Protein AF-A0AAJ5C407-F1 (afdb_monomer)

Radius of gyration: 19.78 Å; Cα contacts (8 Å, |Δi|>4): 40; chains: 1; bounding box: 41×40×56 Å

Nearest PDB structures (foldseek):
  3qbu-assembly1_B  TM=8.836E-01  e=2.940E-04  Helicobacter pylori G27

Mean predicted aligned error: 11.21 Å

Sequence (102 aa):
MGTRDMGHEHGYARMFTEKAGKSYGRVNPRGIEEMWEDMFRWLYENEQDFAFPITGCLNVSGRPQVLATHERFIDWINTHQGVTMDEMNKDFRGGNKSPAQA

Structure (mmCIF, N/CA/C/O backbone):
data_AF-A0AAJ5C407-F1
#
_entry.id   AF-A0AAJ5C407-F1
#
loop_
_atom_site.group_PDB
_atom_site.id
_atom_site.type_symbol
_atom_site.label_atom_id
_atom_site.label_alt_id
_atom_site.label_comp_id
_atom_site.label_asym_id
_atom_site.label_entity_id
_atom_site.label_seq_id
_atom_site.pdbx_PDB_ins_code
_atom_site.Cartn_x
_atom_site.Cartn_y
_atom_site.Cartn_z
_atom_site.occupancy
_atom_site.B_iso_or_equiv
_atom_site.auth_seq_id
_atom_site.auth_comp_id
_atom_site.auth_asym_id
_atom_site.auth_atom_id
_atom_site.pdbx_PDB_model_num
ATOM 1 N N . MET A 1 1 ? -20.908 30.860 -39.712 1.00 40.69 1 MET A N 1
ATOM 2 C CA . MET A 1 1 ? -20.257 29.665 -40.286 1.00 40.69 1 MET A CA 1
ATOM 3 C C . MET A 1 1 ? -18.759 29.874 -40.145 1.00 40.69 1 MET A C 1
ATOM 5 O O . MET A 1 1 ? -18.254 30.841 -40.692 1.00 40.69 1 MET A O 1
ATOM 9 N N . GLY A 1 2 ? -18.099 29.094 -39.291 1.00 36.59 2 GLY A N 1
ATOM 10 C CA . GLY A 1 2 ? -16.699 29.298 -38.904 1.00 36.59 2 GLY A CA 1
ATOM 11 C C . GLY A 1 2 ? -16.440 28.581 -37.585 1.00 36.59 2 GLY A C 1
ATOM 12 O O . GLY A 1 2 ? -16.805 29.073 -36.523 1.00 36.59 2 GLY A O 1
ATOM 13 N N . THR A 1 3 ? -15.954 27.354 -37.699 1.00 40.25 3 THR A N 1
ATOM 14 C CA . THR A 1 3 ? -15.815 26.320 -36.671 1.00 40.25 3 THR A CA 1
ATOM 15 C C . THR A 1 3 ? -14.913 26.755 -35.516 1.00 40.25 3 THR A C 1
ATOM 17 O O . THR A 1 3 ? -13.738 27.047 -35.721 1.00 40.25 3 THR A O 1
ATOM 20 N N . ARG A 1 4 ? -15.448 26.747 -34.286 1.00 39.94 4 ARG A N 1
ATOM 21 C CA . ARG A 1 4 ? -14.628 26.666 -33.070 1.00 39.94 4 ARG A CA 1
ATOM 22 C C . ARG A 1 4 ? -14.034 25.264 -33.021 1.00 39.94 4 ARG A C 1
ATOM 24 O O . ARG A 1 4 ? -14.739 24.312 -32.700 1.00 39.94 4 ARG A O 1
ATOM 31 N N . ASP A 1 5 ? -12.762 25.164 -33.369 1.00 42.44 5 ASP A N 1
ATOM 32 C CA . ASP A 1 5 ? -11.956 23.972 -33.151 1.00 42.44 5 ASP A CA 1
ATOM 33 C C . ASP A 1 5 ? -11.652 23.872 -31.648 1.00 42.44 5 ASP A C 1
ATOM 35 O O . ASP A 1 5 ? -10.681 24.424 -31.132 1.00 42.44 5 ASP A O 1
ATOM 39 N N . MET A 1 6 ? -12.583 23.271 -30.904 1.00 40.16 6 MET A N 1
ATOM 40 C CA . MET A 1 6 ? -12.361 22.862 -29.521 1.00 40.16 6 MET A CA 1
ATOM 41 C C . MET A 1 6 ? -11.637 21.521 -29.563 1.00 40.16 6 MET A C 1
ATOM 43 O O . MET A 1 6 ? -12.250 20.466 -29.405 1.00 40.16 6 MET A O 1
ATOM 47 N N . GLY A 1 7 ? -10.326 21.588 -29.809 1.00 35.44 7 GLY A N 1
ATOM 48 C CA . GLY A 1 7 ? -9.401 20.478 -29.631 1.00 35.44 7 GLY A CA 1
ATOM 49 C C . GLY A 1 7 ? -9.461 20.005 -28.185 1.00 35.44 7 GLY A C 1
ATOM 50 O O . GLY A 1 7 ? -8.799 20.542 -27.300 1.00 35.44 7 GLY A O 1
ATOM 51 N N . HIS A 1 8 ? -10.321 19.024 -27.946 1.00 38.91 8 HIS A N 1
ATOM 52 C CA . HIS A 1 8 ? -10.478 18.333 -26.682 1.00 38.91 8 HIS A CA 1
ATOM 53 C C . HIS A 1 8 ? -9.240 17.444 -26.493 1.00 38.91 8 HIS A C 1
ATOM 55 O O . HIS A 1 8 ? -9.257 16.246 -26.777 1.00 38.91 8 HIS A O 1
ATOM 61 N N . GLU A 1 9 ? -8.122 18.034 -26.063 1.00 40.38 9 GLU A N 1
ATOM 62 C CA . GLU A 1 9 ? -6.996 17.254 -25.562 1.00 40.38 9 GLU A CA 1
ATOM 63 C C . GLU A 1 9 ? -7.431 16.616 -24.243 1.00 40.38 9 GLU A C 1
ATOM 65 O O . GLU A 1 9 ? -7.295 17.184 -23.160 1.00 40.38 9 GLU A O 1
ATOM 70 N N . HIS A 1 10 ? -7.987 15.409 -24.337 1.00 45.88 10 HIS A N 1
ATOM 71 C CA . HIS A 1 10 ? -8.077 14.499 -23.209 1.00 45.88 10 HIS A CA 1
ATOM 72 C C . HIS A 1 10 ? -6.650 14.201 -22.743 1.00 45.88 10 HIS A C 1
ATOM 74 O O . HIS A 1 10 ? -5.975 13.294 -23.232 1.00 45.88 10 HIS A O 1
ATOM 80 N N . GLY A 1 11 ? -6.161 15.028 -21.822 1.00 45.59 11 GLY A N 1
ATOM 81 C CA . GLY A 1 11 ? -4.896 14.850 -21.135 1.00 45.59 11 GLY A CA 1
ATOM 82 C C . GLY A 1 11 ? -4.969 13.621 -20.241 1.00 45.59 11 GLY A C 1
ATOM 83 O O . GLY A 1 11 ? -5.172 13.734 -19.038 1.00 45.59 11 GLY A O 1
ATOM 84 N N . TYR A 1 12 ? -4.813 12.435 -20.826 1.00 53.81 12 TYR A N 1
ATOM 85 C CA . TYR A 1 12 ? -4.575 11.217 -20.065 1.00 53.81 12 TYR A CA 1
ATOM 86 C C . TYR A 1 12 ? -3.316 11.421 -19.215 1.00 53.81 12 TYR A C 1
ATOM 88 O O . TYR A 1 12 ? -2.272 11.831 -19.738 1.00 53.81 12 TYR A O 1
ATOM 96 N N . ALA A 1 13 ? -3.411 11.150 -17.911 1.00 51.28 13 ALA A N 1
ATOM 97 C CA . ALA A 1 13 ? -2.278 11.211 -16.999 1.00 51.28 13 ALA A CA 1
ATOM 98 C C . ALA A 1 13 ? -1.173 10.266 -17.503 1.00 51.28 13 ALA A C 1
ATOM 100 O O . ALA A 1 13 ? -1.314 9.043 -17.525 1.00 51.28 13 ALA A O 1
ATOM 101 N N . ARG A 1 14 ? -0.078 10.856 -17.984 1.00 54.78 14 ARG A N 1
ATOM 102 C CA . ARG A 1 14 ? 1.074 10.163 -18.563 1.00 54.78 14 ARG A CA 1
ATOM 103 C C . ARG A 1 14 ? 2.259 10.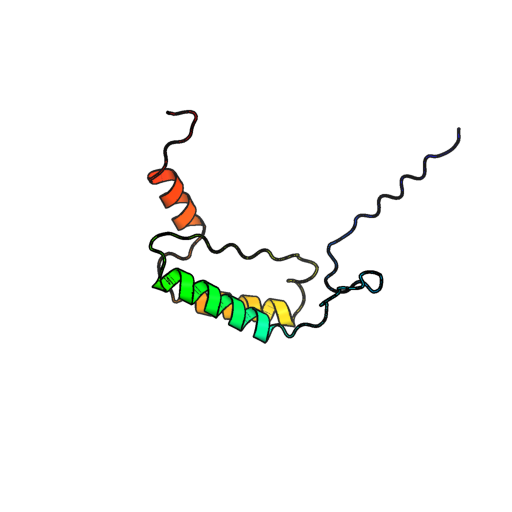318 -17.619 1.00 54.78 14 ARG A C 1
ATOM 105 O O . ARG A 1 14 ? 2.744 11.428 -17.423 1.00 54.78 14 ARG A O 1
ATOM 112 N N . MET A 1 15 ? 2.749 9.201 -17.075 1.00 60.38 15 MET A N 1
ATOM 113 C CA . MET A 1 15 ? 3.893 9.179 -16.145 1.00 60.38 15 MET A CA 1
ATOM 114 C C . MET A 1 15 ? 5.188 9.714 -16.778 1.00 60.38 15 MET A C 1
ATOM 116 O O . MET A 1 15 ? 6.029 10.281 -16.090 1.00 60.38 15 MET A O 1
ATOM 120 N N . PHE A 1 16 ? 5.340 9.576 -18.099 1.00 56.06 16 PHE A N 1
ATOM 121 C CA . PHE A 1 16 ? 6.411 10.208 -18.865 1.00 56.06 16 PHE A CA 1
ATOM 122 C C . PHE A 1 16 ? 5.807 11.093 -19.954 1.00 56.06 16 PHE A C 1
ATOM 124 O O . PHE A 1 16 ? 5.068 10.608 -20.810 1.00 56.06 16 PHE A O 1
ATOM 131 N N . THR A 1 17 ? 6.128 12.383 -19.909 1.00 56.69 17 THR A N 1
ATOM 132 C CA . THR A 1 17 ? 5.749 13.363 -20.929 1.00 56.69 17 THR A CA 1
ATOM 133 C C . THR A 1 17 ? 6.949 14.271 -21.161 1.00 56.69 17 THR A C 1
ATOM 135 O O . THR A 1 17 ? 7.378 14.951 -20.235 1.00 56.69 17 THR A O 1
ATOM 138 N N . GLU A 1 18 ? 7.478 14.306 -22.385 1.00 59.53 18 GLU A N 1
ATOM 139 C CA . GLU A 1 18 ? 8.686 15.079 -22.729 1.00 59.53 18 GLU A CA 1
ATOM 140 C C . GLU A 1 18 ? 8.532 16.586 -22.469 1.00 59.53 18 GLU A C 1
ATOM 142 O O . GLU A 1 18 ? 9.486 17.254 -22.088 1.00 59.53 18 GLU A O 1
ATOM 147 N N . LYS A 1 19 ? 7.308 17.117 -22.592 1.00 59.06 19 LYS A N 1
ATOM 148 C CA . LYS A 1 19 ? 6.989 18.525 -22.296 1.00 59.06 19 LYS A CA 1
ATOM 149 C C . LYS A 1 19 ? 6.960 18.862 -20.798 1.00 59.06 19 LYS A C 1
ATOM 151 O O . LYS A 1 19 ? 6.907 20.037 -20.447 1.00 59.06 19 LYS A O 1
ATOM 156 N N . ALA A 1 20 ? 6.964 17.870 -19.908 1.00 63.03 20 ALA A N 1
ATOM 157 C CA . ALA A 1 20 ? 6.930 18.096 -18.468 1.00 63.03 20 ALA A CA 1
ATOM 158 C C . ALA A 1 20 ? 8.357 18.066 -17.901 1.00 63.03 20 ALA A C 1
ATOM 160 O O . ALA A 1 20 ? 8.924 16.998 -17.670 1.00 63.03 20 ALA A O 1
ATOM 161 N N . GLY A 1 21 ? 8.922 19.245 -17.614 1.00 55.47 21 GLY A N 1
ATOM 162 C CA . GLY A 1 21 ? 10.278 19.407 -17.061 1.00 55.47 21 GLY A CA 1
ATOM 163 C C . GLY A 1 21 ? 10.529 18.757 -15.687 1.00 55.47 21 GLY A C 1
ATOM 164 O O . GLY A 1 21 ? 11.654 18.781 -15.206 1.00 55.47 21 GLY A O 1
ATOM 165 N N . LYS A 1 22 ? 9.504 18.160 -15.059 1.00 62.66 22 LYS A N 1
ATOM 166 C CA . LYS A 1 22 ? 9.578 17.391 -13.800 1.00 62.66 22 LYS A CA 1
ATOM 167 C C . LYS A 1 22 ? 9.074 15.947 -13.964 1.00 62.66 22 LYS A C 1
ATOM 169 O O . LYS A 1 22 ? 8.463 15.395 -13.053 1.00 62.66 22 LYS A O 1
ATOM 174 N N . SER A 1 23 ? 9.228 15.346 -15.146 1.00 60.00 23 SER A N 1
ATOM 175 C CA . SER A 1 23 ? 8.756 13.975 -15.367 1.00 60.00 23 SER A CA 1
ATOM 176 C C . SER A 1 23 ? 9.676 12.944 -14.695 1.00 60.00 23 SER A C 1
ATOM 178 O O . SER A 1 23 ? 10.821 12.746 -15.088 1.00 60.00 23 SER A O 1
ATOM 180 N N . TYR A 1 24 ? 9.149 12.235 -13.693 1.00 65.38 24 TYR A N 1
ATOM 181 C CA . TYR A 1 24 ? 9.812 11.103 -13.028 1.00 65.38 24 TYR A CA 1
ATOM 182 C C . TYR A 1 24 ? 9.419 9.760 -13.672 1.00 65.38 24 TYR A C 1
ATOM 184 O O . TYR A 1 24 ? 9.318 8.731 -13.017 1.00 65.38 24 TYR A O 1
ATOM 192 N N . GLY A 1 25 ? 9.169 9.730 -14.983 1.00 63.41 25 GLY A N 1
ATOM 193 C CA . GLY A 1 25 ? 8.528 8.597 -15.670 1.00 63.41 25 GLY A CA 1
ATOM 194 C C . GLY A 1 25 ? 9.306 7.278 -15.745 1.00 63.41 25 GLY A C 1
ATOM 195 O O . GLY A 1 25 ? 8.891 6.377 -16.473 1.00 63.41 25 GLY A O 1
ATOM 196 N N . ARG A 1 26 ? 10.441 7.178 -15.046 1.00 66.50 26 ARG A N 1
ATOM 197 C CA . ARG A 1 26 ? 11.358 6.031 -15.039 1.00 66.50 26 ARG A CA 1
ATOM 198 C C . ARG A 1 26 ? 11.813 5.630 -13.624 1.00 66.50 26 ARG A C 1
ATOM 200 O O . ARG A 1 26 ? 12.887 5.056 -13.485 1.00 66.50 26 ARG A O 1
ATOM 207 N N . VAL A 1 27 ? 11.037 5.933 -12.575 1.00 80.25 27 VAL A N 1
ATOM 208 C CA . VAL A 1 27 ? 11.343 5.424 -11.221 1.00 80.25 27 VAL A CA 1
ATOM 209 C C . VAL A 1 27 ? 11.215 3.898 -11.186 1.00 80.25 27 VAL A C 1
ATOM 211 O O . VAL A 1 27 ? 10.318 3.328 -11.809 1.00 80.25 27 VAL A O 1
ATOM 214 N N . ASN A 1 28 ? 12.125 3.244 -10.460 1.00 85.75 28 ASN A N 1
ATOM 215 C CA . ASN A 1 28 ? 12.088 1.807 -10.207 1.00 85.75 28 ASN A CA 1
ATOM 216 C C . ASN A 1 28 ? 10.831 1.438 -9.387 1.00 85.75 28 ASN A C 1
ATOM 218 O O . ASN A 1 28 ? 10.704 1.925 -8.262 1.00 85.75 28 ASN A O 1
ATOM 222 N N . PRO A 1 29 ? 9.941 0.557 -9.885 1.00 87.50 29 PRO A N 1
ATOM 223 C CA . PRO A 1 29 ? 8.748 0.134 -9.151 1.00 87.50 29 PRO A CA 1
ATOM 224 C C . PRO A 1 29 ? 9.033 -0.492 -7.781 1.00 87.50 29 PRO A C 1
ATOM 226 O O . PRO A 1 29 ? 8.229 -0.313 -6.875 1.00 87.50 29 PRO A O 1
ATOM 229 N N . ARG A 1 30 ? 10.180 -1.167 -7.595 1.00 89.50 30 ARG A N 1
ATOM 230 C CA . ARG A 1 30 ? 10.543 -1.746 -6.287 1.00 89.50 30 ARG A CA 1
ATOM 231 C C . ARG A 1 30 ? 10.745 -0.690 -5.201 1.00 89.50 30 ARG A C 1
ATOM 233 O O . ARG A 1 30 ? 10.314 -0.896 -4.082 1.00 89.50 30 ARG A O 1
ATOM 240 N N . GLY A 1 31 ? 11.318 0.463 -5.545 1.00 90.25 31 GLY A N 1
ATOM 241 C CA . GLY A 1 31 ? 11.474 1.546 -4.569 1.00 90.25 31 GLY A CA 1
ATOM 242 C C . GLY A 1 31 ? 10.138 2.183 -4.175 1.00 90.25 31 GLY A C 1
ATOM 243 O O . GLY A 1 31 ? 10.001 2.706 -3.077 1.00 90.25 31 GLY A O 1
ATOM 244 N N . ILE A 1 32 ? 9.138 2.135 -5.062 1.00 90.31 32 ILE A N 1
ATOM 245 C CA . ILE A 1 32 ? 7.778 2.594 -4.746 1.00 90.31 32 ILE A CA 1
ATOM 246 C C . ILE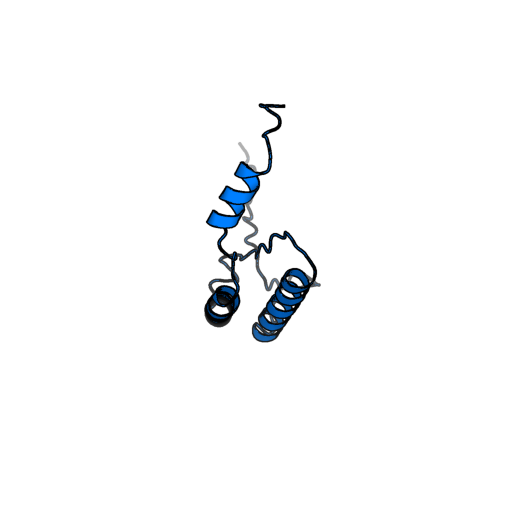 A 1 32 ? 7.081 1.607 -3.806 1.00 90.31 32 ILE A C 1
ATOM 248 O O . ILE A 1 32 ? 6.417 2.035 -2.871 1.00 90.31 32 ILE A O 1
ATOM 252 N N . GLU A 1 33 ? 7.252 0.309 -4.048 1.00 92.94 33 GLU A N 1
ATOM 253 C CA . GLU A 1 33 ? 6.747 -0.766 -3.188 1.00 92.94 33 GLU A CA 1
ATOM 254 C C . GLU A 1 33 ? 7.311 -0.666 -1.771 1.00 92.94 33 GLU A C 1
ATOM 256 O O . GLU A 1 33 ? 6.537 -0.561 -0.828 1.00 92.94 33 GLU A O 1
ATOM 261 N N . GLU A 1 34 ? 8.637 -0.579 -1.635 1.00 94.50 34 GLU A N 1
ATOM 262 C CA . GLU A 1 34 ? 9.319 -0.412 -0.343 1.00 94.50 34 GLU A CA 1
ATOM 263 C C . GLU A 1 34 ? 8.799 0.826 0.407 1.00 94.50 34 GLU A C 1
ATOM 265 O O . GLU A 1 34 ? 8.449 0.752 1.581 1.00 94.50 34 GLU A O 1
ATOM 270 N N . MET A 1 35 ? 8.641 1.954 -0.293 1.00 94.88 35 MET A N 1
ATOM 271 C CA . MET A 1 35 ? 8.076 3.174 0.289 1.00 94.88 35 MET A CA 1
ATOM 272 C C . MET A 1 35 ? 6.628 2.985 0.773 1.00 94.88 35 MET A C 1
ATOM 274 O O . MET A 1 35 ? 6.243 3.551 1.797 1.00 94.88 35 MET A O 1
ATOM 278 N N . TRP A 1 36 ? 5.800 2.236 0.039 1.00 95.06 36 TRP A N 1
ATOM 279 C CA . TRP A 1 36 ? 4.427 1.946 0.455 1.00 95.06 36 TRP A CA 1
ATOM 280 C C . TRP A 1 36 ? 4.380 1.022 1.668 1.00 95.06 36 TRP A C 1
ATOM 282 O O . TRP A 1 36 ? 3.592 1.283 2.575 1.00 95.06 36 TRP A O 1
ATOM 292 N N . GLU A 1 37 ? 5.224 -0.009 1.711 1.00 94.81 37 GLU A N 1
ATOM 293 C CA . GLU A 1 37 ? 5.341 -0.902 2.868 1.00 94.81 37 GLU A CA 1
ATOM 294 C C . GLU A 1 37 ? 5.780 -0.143 4.122 1.00 94.81 37 GLU A C 1
ATOM 296 O O . GLU A 1 37 ? 5.170 -0.313 5.176 1.00 94.81 37 GLU A O 1
ATOM 301 N N . ASP A 1 38 ? 6.779 0.735 4.009 1.00 97.00 38 ASP A N 1
ATOM 302 C CA . ASP A 1 38 ? 7.267 1.541 5.131 1.00 97.00 38 ASP A CA 1
ATOM 303 C C . ASP A 1 38 ? 6.190 2.505 5.648 1.00 97.00 38 ASP A C 1
ATOM 305 O O . ASP A 1 38 ? 5.969 2.610 6.856 1.00 97.00 38 ASP A O 1
ATOM 309 N N . MET A 1 39 ? 5.476 3.181 4.740 1.00 95.19 39 MET A N 1
ATOM 310 C CA . MET A 1 39 ? 4.386 4.087 5.111 1.00 95.19 39 MET A CA 1
ATOM 311 C C . MET A 1 39 ? 3.238 3.331 5.788 1.00 95.19 39 MET A C 1
ATOM 313 O O . MET A 1 39 ? 2.732 3.785 6.814 1.00 95.19 39 MET A O 1
ATOM 317 N N . PHE A 1 40 ? 2.845 2.175 5.243 1.0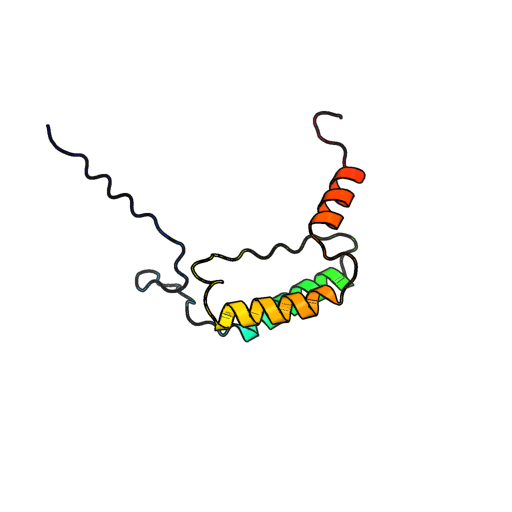0 94.00 40 PHE A N 1
ATOM 318 C CA . PHE A 1 40 ? 1.814 1.334 5.845 1.00 94.00 40 PHE A CA 1
ATOM 319 C C . PHE A 1 40 ? 2.249 0.824 7.216 1.00 94.00 40 PHE A C 1
ATOM 321 O O . PHE A 1 40 ? 1.481 0.929 8.163 1.00 94.00 40 PHE A O 1
ATOM 328 N N . ARG A 1 41 ? 3.478 0.313 7.348 1.00 94.12 41 ARG A N 1
ATOM 329 C CA . ARG A 1 41 ? 3.994 -0.227 8.611 1.00 94.12 41 ARG A CA 1
ATOM 330 C C . ARG A 1 41 ? 4.019 0.832 9.701 1.00 94.12 41 ARG A C 1
ATOM 332 O O . ARG A 1 41 ? 3.575 0.566 10.811 1.00 94.12 41 ARG A O 1
ATOM 339 N N . TRP A 1 42 ? 4.482 2.038 9.374 1.00 95.81 42 TRP A N 1
ATOM 340 C CA . TRP A 1 42 ? 4.487 3.137 10.332 1.00 95.81 42 TRP A CA 1
ATOM 341 C C . TRP A 1 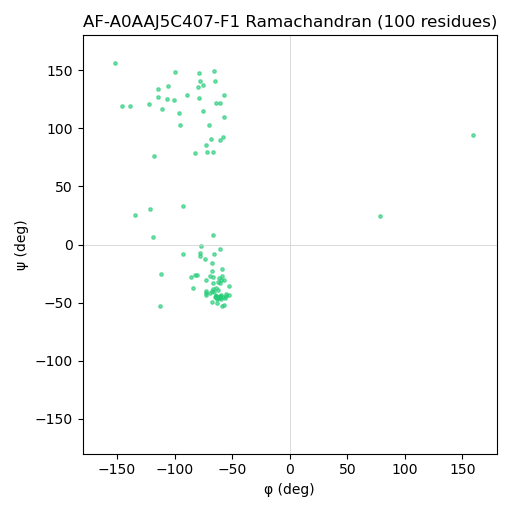42 ? 3.071 3.450 10.823 1.00 95.81 42 TRP A C 1
ATOM 343 O O . TRP A 1 42 ? 2.856 3.535 12.028 1.00 95.81 42 TRP A O 1
ATOM 353 N N . LEU A 1 43 ? 2.094 3.553 9.916 1.00 93.50 43 LEU A N 1
ATOM 354 C CA . LEU A 1 43 ? 0.698 3.782 10.296 1.00 93.50 43 LEU A CA 1
ATOM 355 C C . LEU A 1 43 ? 0.133 2.613 11.113 1.00 93.50 43 LEU A C 1
ATOM 357 O O . LEU A 1 43 ? -0.458 2.839 12.159 1.00 93.50 43 LEU A O 1
ATOM 361 N N . TYR A 1 44 ? 0.385 1.376 10.689 1.00 91.50 44 TYR A N 1
ATOM 362 C CA . TYR A 1 44 ? -0.102 0.167 11.352 1.00 91.50 44 TYR A CA 1
ATOM 363 C C . TYR A 1 44 ? 0.437 0.000 12.780 1.00 91.50 44 TYR A C 1
ATOM 365 O O . TYR A 1 44 ? -0.253 -0.532 13.644 1.00 91.50 44 TYR A O 1
ATOM 373 N N . GLU A 1 45 ? 1.662 0.454 13.048 1.00 93.12 45 GLU A N 1
ATOM 374 C CA . GLU A 1 45 ? 2.278 0.378 14.377 1.00 93.12 45 GLU A CA 1
ATOM 375 C C . GLU A 1 45 ? 1.922 1.563 15.291 1.00 93.12 45 GLU A C 1
ATOM 377 O O . GLU A 1 45 ? 1.944 1.409 16.513 1.00 93.12 45 GLU A O 1
ATOM 382 N N . ASN A 1 46 ? 1.633 2.743 14.729 1.00 95.69 46 ASN A N 1
ATOM 383 C CA . ASN A 1 46 ? 1.529 3.990 15.501 1.00 95.69 46 ASN A CA 1
ATOM 384 C C . ASN A 1 46 ? 0.108 4.566 15.572 1.00 95.69 46 ASN A C 1
ATOM 386 O O . ASN A 1 46 ? -0.200 5.274 16.531 1.00 95.69 46 ASN A O 1
ATOM 390 N N . GLU A 1 47 ? -0.756 4.268 14.603 1.00 91.69 47 GLU A N 1
ATOM 391 C CA . GLU A 1 47 ? -2.129 4.770 14.547 1.00 91.69 47 GLU A CA 1
ATOM 392 C C . GLU A 1 47 ? -3.123 3.662 14.910 1.00 91.69 47 GLU A C 1
ATOM 394 O O . GLU A 1 47 ? -3.013 2.528 14.449 1.00 91.69 47 GLU A O 1
ATOM 399 N N . GLN A 1 48 ?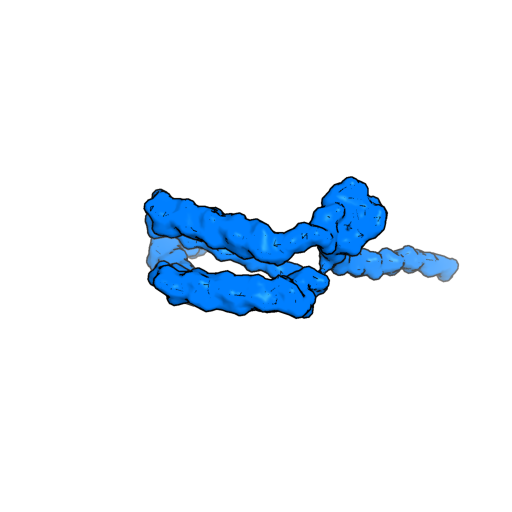 -4.123 3.985 15.737 1.00 81.19 48 GLN A N 1
ATOM 400 C CA . GLN A 1 48 ? -5.159 3.013 16.117 1.00 81.19 48 GLN A CA 1
ATOM 401 C C . GLN A 1 48 ? -6.260 2.854 15.061 1.00 81.19 48 GLN A C 1
ATOM 403 O O . GLN A 1 48 ? -6.893 1.804 15.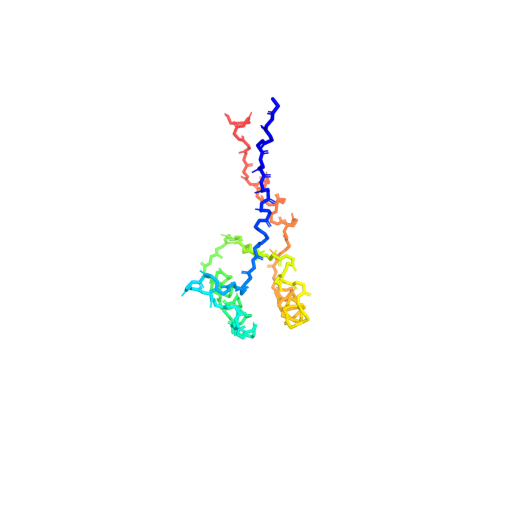002 1.00 81.19 48 GLN A O 1
ATOM 408 N N . ASP A 1 49 ? -6.490 3.889 14.252 1.00 83.19 49 ASP A N 1
ATOM 409 C CA . ASP A 1 49 ? -7.480 3.914 13.174 1.00 83.19 49 ASP A CA 1
ATOM 410 C C . ASP A 1 49 ? -6.929 4.762 12.021 1.00 83.19 49 ASP A C 1
ATOM 412 O O . ASP A 1 49 ? -6.608 5.941 12.200 1.00 83.19 49 ASP A O 1
ATOM 416 N N . PHE A 1 50 ? -6.767 4.158 10.844 1.00 86.50 50 PHE A N 1
ATOM 417 C CA . P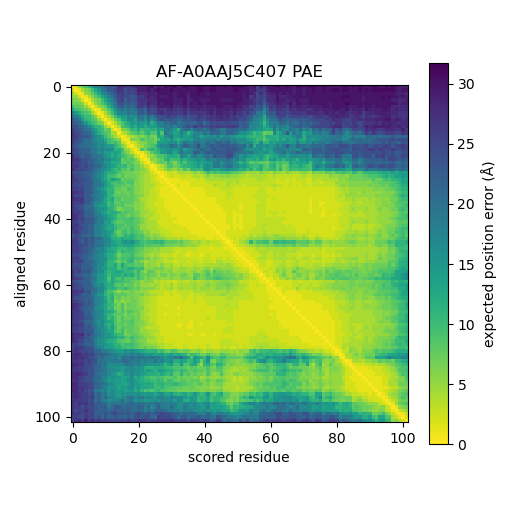HE A 1 50 ? -6.243 4.843 9.669 1.00 86.50 50 PHE A CA 1
ATOM 418 C C . PHE A 1 50 ? -6.772 4.243 8.366 1.00 86.50 50 PHE A C 1
ATOM 420 O O . PHE A 1 50 ? -7.120 3.069 8.266 1.00 86.50 50 PHE A O 1
ATOM 427 N N . ALA A 1 51 ? -6.764 5.069 7.319 1.00 86.31 51 ALA A N 1
ATOM 428 C CA . ALA A 1 51 ? -7.048 4.652 5.956 1.00 86.31 51 ALA A CA 1
ATOM 429 C C . ALA A 1 51 ? -5.802 4.805 5.080 1.00 86.31 51 ALA A C 1
ATOM 431 O O . ALA A 1 51 ? -5.169 5.861 5.077 1.00 86.31 51 ALA A O 1
ATOM 432 N N . PHE A 1 52 ? -5.490 3.779 4.283 1.00 88.88 52 PHE 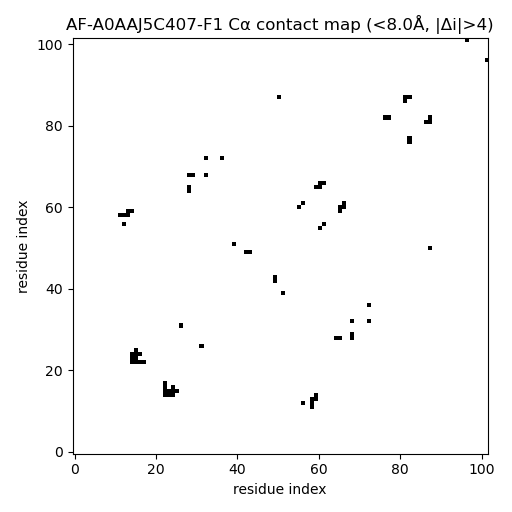A N 1
ATOM 433 C CA . PHE A 1 52 ? -4.326 3.766 3.391 1.00 88.88 52 PHE A CA 1
ATOM 434 C C . PHE A 1 52 ? -4.724 3.653 1.907 1.00 88.88 52 PHE A C 1
ATOM 436 O O . PHE A 1 52 ? -4.627 2.583 1.304 1.00 88.88 52 PHE A O 1
ATOM 443 N N . PRO A 1 53 ? -5.216 4.739 1.283 1.00 85.94 53 PRO A N 1
ATOM 444 C CA . PRO A 1 53 ? -5.630 4.700 -0.113 1.00 85.94 53 PRO A CA 1
ATOM 445 C C . PRO A 1 53 ? -4.429 4.767 -1.069 1.00 85.94 53 PRO A C 1
ATOM 447 O O . PRO A 1 53 ? -3.657 5.726 -1.058 1.00 85.94 53 PRO A O 1
ATOM 450 N N . ILE A 1 54 ? -4.333 3.803 -1.987 1.00 87.69 54 ILE A N 1
ATOM 451 C CA . ILE A 1 54 ? -3.400 3.853 -3.122 1.00 87.69 54 ILE A CA 1
ATOM 452 C C . ILE A 1 54 ? -4.159 4.280 -4.380 1.00 87.69 54 ILE A C 1
ATOM 454 O O . ILE A 1 54 ? -5.131 3.649 -4.789 1.00 87.69 54 ILE A O 1
ATOM 458 N N . THR A 1 55 ? -3.693 5.347 -5.033 1.00 85.56 55 THR A N 1
ATOM 459 C CA . THR A 1 55 ? -4.261 5.812 -6.308 1.00 85.56 55 THR A CA 1
ATOM 460 C C . THR A 1 55 ? -3.459 5.258 -7.485 1.00 85.56 55 THR A C 1
ATOM 462 O O . THR A 1 55 ? -2.315 5.653 -7.705 1.00 85.56 55 THR A O 1
ATOM 465 N N . GLY A 1 56 ? -4.071 4.377 -8.280 1.00 82.56 56 GLY A N 1
ATOM 466 C CA . GLY A 1 56 ? -3.489 3.827 -9.506 1.00 82.56 56 GLY A CA 1
ATOM 467 C C . GLY A 1 56 ? -4.130 4.411 -10.766 1.00 82.56 56 GLY A C 1
ATOM 468 O O . GLY A 1 56 ? -5.341 4.332 -10.955 1.00 82.56 56 GLY A O 1
ATOM 469 N N . CYS A 1 57 ? -3.328 4.975 -11.670 1.00 83.12 57 CYS A N 1
ATOM 470 C CA . CYS A 1 57 ? -3.803 5.359 -13.001 1.00 83.12 57 CYS A CA 1
ATOM 471 C C . CYS A 1 57 ? -3.639 4.175 -13.959 1.00 83.12 57 CYS A C 1
ATOM 473 O O . CYS A 1 57 ? -2.530 3.662 -14.078 1.00 83.12 57 CYS A O 1
ATOM 475 N N . LEU A 1 58 ? -4.685 3.775 -14.695 1.00 81.12 58 LEU A N 1
ATOM 476 C CA . LEU A 1 58 ? -4.640 2.625 -15.620 1.00 81.12 58 LEU A CA 1
ATOM 477 C C . LEU A 1 58 ? -3.477 2.699 -16.626 1.00 81.12 58 LEU A C 1
ATOM 479 O O . LEU A 1 58 ? -2.838 1.693 -16.922 1.00 81.12 58 LEU A O 1
ATOM 483 N N . ASN A 1 59 ? -3.136 3.902 -17.088 1.00 77.31 59 ASN A N 1
ATOM 484 C CA . ASN A 1 59 ? -2.036 4.138 -18.028 1.00 77.31 59 ASN A CA 1
ATOM 485 C C . ASN A 1 59 ? -0.640 3.850 -17.430 1.00 77.31 59 ASN A C 1
ATOM 487 O O . ASN A 1 59 ? 0.347 3.742 -18.167 1.00 77.31 59 ASN A O 1
ATOM 491 N N . VAL A 1 60 ? -0.542 3.758 -16.102 1.00 80.44 60 VAL A N 1
ATOM 492 C CA . VAL A 1 60 ? 0.692 3.536 -15.338 1.00 80.44 60 VAL A CA 1
ATOM 493 C C . VAL A 1 60 ? 0.658 2.172 -14.660 1.00 80.44 60 VAL A C 1
ATOM 495 O O . VAL A 1 60 ? 1.553 1.358 -14.880 1.00 80.44 60 VAL A O 1
ATOM 498 N N . SER A 1 61 ? -0.408 1.904 -13.907 1.00 85.81 61 SER A N 1
ATOM 499 C CA . SER A 1 61 ? -0.630 0.664 -13.167 1.00 85.81 61 SER A CA 1
ATOM 500 C C . SER A 1 61 ? -0.863 -0.546 -14.067 1.00 85.81 61 SER A C 1
ATOM 502 O O . SER A 1 61 ? -0.577 -1.657 -13.648 1.00 85.81 61 SER A O 1
ATOM 504 N N . GLY A 1 62 ? -1.296 -0.353 -15.318 1.00 85.00 62 GLY A N 1
ATOM 505 C CA . GLY A 1 62 ? -1.459 -1.444 -16.285 1.00 85.00 62 GLY A CA 1
ATOM 506 C C . GLY A 1 62 ? -0.155 -1.957 -16.909 1.00 85.00 62 GLY A C 1
ATOM 507 O O . GLY A 1 62 ? -0.191 -2.859 -17.742 1.00 85.00 62 GLY A O 1
ATOM 508 N N . ARG A 1 63 ? 1.007 -1.383 -16.570 1.00 88.44 63 ARG A N 1
ATOM 509 C CA . ARG A 1 63 ? 2.299 -1.835 -17.111 1.00 88.44 63 ARG A CA 1
ATOM 510 C C . ARG A 1 63 ? 2.766 -3.108 -16.390 1.00 88.44 63 ARG A C 1
ATOM 512 O O . ARG A 1 63 ? 2.670 -3.138 -15.166 1.00 88.44 63 ARG A O 1
ATOM 519 N N . PRO A 1 64 ? 3.357 -4.106 -17.080 1.00 91.62 64 PRO A N 1
ATOM 520 C CA . PRO A 1 64 ? 3.694 -5.403 -16.478 1.00 91.62 64 PRO A CA 1
ATOM 521 C C . PRO A 1 64 ? 4.516 -5.323 -15.185 1.00 91.62 64 PRO A C 1
ATOM 523 O O . PRO A 1 64 ? 4.205 -5.981 -14.200 1.00 91.62 64 PRO A O 1
ATOM 526 N N . GLN A 1 65 ? 5.533 -4.461 -15.149 1.00 89.75 65 GLN A N 1
ATOM 527 C CA . GLN A 1 65 ? 6.374 -4.278 -13.966 1.00 89.75 65 GLN A CA 1
ATOM 528 C C . GLN A 1 65 ? 5.624 -3.665 -12.778 1.00 89.75 65 GLN A C 1
ATOM 530 O O . GLN A 1 65 ? 5.987 -3.910 -11.633 1.00 89.75 65 GLN A O 1
ATOM 535 N N . VAL A 1 66 ? 4.590 -2.867 -13.051 1.00 91.06 66 VAL A N 1
ATOM 536 C CA . VAL A 1 66 ? 3.768 -2.235 -12.021 1.00 91.06 66 VAL A CA 1
ATOM 537 C C . VAL A 1 66 ? 2.684 -3.205 -11.555 1.00 91.06 66 VAL A C 1
ATOM 539 O O . VAL A 1 66 ? 2.440 -3.279 -10.357 1.00 91.06 66 VAL A O 1
ATOM 542 N N . LEU A 1 67 ? 2.106 -4.010 -12.451 1.00 92.50 67 LEU A N 1
ATOM 543 C CA . LEU A 1 67 ? 1.204 -5.108 -12.084 1.00 92.50 67 LEU A CA 1
ATOM 544 C C . LEU A 1 67 ? 1.877 -6.083 -11.113 1.00 92.50 67 LEU A C 1
ATOM 546 O O . LEU A 1 67 ? 1.323 -6.361 -10.058 1.00 92.50 67 LEU A O 1
ATOM 550 N N . ALA A 1 68 ? 3.118 -6.488 -11.394 1.00 93.19 68 ALA A N 1
ATOM 551 C CA . ALA A 1 68 ? 3.873 -7.351 -10.488 1.00 93.19 68 ALA A CA 1
ATOM 552 C C . ALA A 1 68 ? 4.104 -6.705 -9.105 1.00 93.19 68 ALA A C 1
ATOM 554 O O . ALA A 1 68 ? 4.166 -7.405 -8.100 1.00 93.19 68 ALA A O 1
ATOM 555 N N . THR A 1 69 ? 4.256 -5.376 -9.037 1.00 93.94 69 THR A N 1
ATOM 556 C CA . THR A 1 69 ? 4.310 -4.642 -7.758 1.00 93.94 69 THR A CA 1
ATOM 557 C C . THR A 1 69 ? 2.969 -4.678 -7.028 1.00 93.94 69 THR A C 1
ATOM 559 O O . THR A 1 69 ? 2.963 -4.866 -5.819 1.00 93.94 69 THR A O 1
ATOM 562 N N . HIS A 1 70 ? 1.841 -4.553 -7.736 1.00 93.69 70 HIS A N 1
ATOM 563 C CA . HIS A 1 70 ? 0.521 -4.665 -7.106 1.00 93.69 70 HIS A CA 1
ATOM 564 C C . HIS A 1 70 ? 0.298 -6.068 -6.537 1.00 93.69 70 HIS A C 1
ATOM 566 O O . HIS A 1 70 ? -0.151 -6.175 -5.406 1.00 93.69 70 HIS A O 1
ATOM 572 N N . GLU A 1 71 ? 0.647 -7.125 -7.276 1.00 94.50 71 GLU A N 1
ATOM 573 C CA . GLU A 1 71 ? 0.520 -8.511 -6.800 1.00 94.50 71 GLU A CA 1
ATOM 574 C C . GLU A 1 71 ? 1.304 -8.734 -5.500 1.00 94.50 71 GLU A C 1
ATOM 576 O O . GLU A 1 71 ? 0.721 -9.137 -4.498 1.00 94.50 71 GLU A O 1
ATOM 581 N N . ARG A 1 72 ? 2.594 -8.367 -5.473 1.00 95.50 72 ARG A N 1
ATOM 582 C CA . ARG A 1 72 ? 3.429 -8.502 -4.266 1.00 95.50 72 ARG A CA 1
ATOM 583 C C . ARG A 1 72 ? 2.901 -7.694 -3.088 1.00 95.50 72 ARG A C 1
ATOM 585 O O . ARG A 1 72 ? 2.833 -8.206 -1.976 1.00 95.50 72 ARG A O 1
ATOM 592 N N . PHE A 1 73 ? 2.523 -6.443 -3.337 1.00 94.31 73 PHE A N 1
ATOM 593 C CA . PHE A 1 73 ? 2.038 -5.564 -2.283 1.00 94.31 73 PHE A CA 1
ATOM 594 C C . PHE A 1 73 ? 0.695 -6.044 -1.718 1.00 94.31 73 PHE A C 1
ATOM 596 O O . PHE A 1 73 ? 0.495 -5.997 -0.510 1.00 94.31 73 PHE A O 1
ATOM 603 N N . ILE A 1 74 ? -0.209 -6.550 -2.566 1.00 92.88 74 ILE A N 1
ATOM 604 C CA . ILE A 1 74 ? -1.484 -7.137 -2.130 1.00 92.88 74 ILE A CA 1
ATOM 605 C C . ILE A 1 74 ? -1.235 -8.401 -1.298 1.00 92.88 74 ILE A C 1
ATOM 607 O O . ILE A 1 74 ? -1.836 -8.555 -0.236 1.00 92.88 74 ILE A O 1
ATOM 611 N N . ASP A 1 75 ? -0.338 -9.282 -1.740 1.00 93.88 75 ASP A N 1
ATOM 612 C CA . ASP A 1 75 ? 0.019 -10.485 -0.981 1.00 93.88 75 ASP A CA 1
ATOM 613 C C . ASP A 1 75 ? 0.598 -10.124 0.394 1.00 93.88 75 ASP A C 1
ATOM 615 O O . ASP A 1 75 ? 0.216 -10.715 1.403 1.00 93.88 75 ASP A O 1
ATOM 619 N N . TRP A 1 76 ? 1.476 -9.119 0.450 1.00 94.81 76 TRP A N 1
ATOM 620 C CA . TRP A 1 76 ? 2.072 -8.635 1.693 1.00 94.81 76 TRP A CA 1
ATOM 621 C C . TRP A 1 76 ? 1.052 -7.958 2.618 1.00 94.81 76 TRP A C 1
ATOM 623 O O . TRP A 1 76 ? 0.972 -8.297 3.801 1.00 94.81 76 TRP A O 1
ATOM 633 N N . ILE A 1 77 ? 0.239 -7.027 2.109 1.00 92.06 77 ILE A N 1
ATOM 634 C CA . ILE A 1 77 ? -0.685 -6.243 2.942 1.00 92.06 77 ILE A CA 1
ATOM 635 C C . ILE A 1 77 ? -1.781 -7.131 3.543 1.00 92.06 77 ILE A C 1
ATOM 637 O O . ILE A 1 77 ? -2.141 -6.951 4.702 1.00 92.06 77 ILE A O 1
ATOM 641 N N . ASN A 1 78 ? -2.215 -8.172 2.821 1.00 89.94 78 ASN A N 1
ATOM 642 C CA . ASN A 1 78 ? -3.185 -9.159 3.302 1.00 89.94 78 ASN A CA 1
ATOM 643 C C . ASN A 1 78 ? -2.674 -10.024 4.471 1.00 89.94 78 ASN A C 1
ATOM 645 O O . ASN A 1 78 ? -3.456 -10.769 5.059 1.00 89.94 78 ASN A O 1
ATOM 649 N N . THR A 1 79 ? -1.387 -9.945 4.834 1.00 91.25 79 THR A N 1
ATOM 650 C CA . THR A 1 79 ? -0.869 -10.591 6.054 1.00 91.25 79 THR A CA 1
ATOM 651 C C . THR A 1 79 ? -1.205 -9.825 7.341 1.00 91.25 79 THR A C 1
ATOM 653 O O . THR A 1 79 ? -1.027 -10.366 8.432 1.00 91.25 79 THR A O 1
ATOM 656 N N . HIS A 1 80 ? -1.729 -8.599 7.232 1.00 88.38 80 HIS A N 1
ATOM 657 C CA . HIS A 1 80 ? -2.130 -7.752 8.357 1.00 88.38 80 HIS A CA 1
ATOM 658 C C . HIS A 1 80 ? -3.653 -7.832 8.578 1.00 88.38 80 HIS A C 1
ATOM 660 O O . HIS A 1 80 ? -4.419 -8.036 7.636 1.00 88.38 80 HIS A O 1
ATOM 666 N N . GLN A 1 81 ? -4.119 -7.697 9.824 1.00 82.62 81 GLN A N 1
ATOM 667 C CA . GLN A 1 81 ? -5.557 -7.751 10.129 1.00 82.62 81 GLN A CA 1
ATOM 668 C C . GLN A 1 81 ? -6.249 -6.419 9.802 1.00 82.62 81 GLN A C 1
ATOM 670 O O . GLN A 1 81 ? -5.656 -5.358 9.968 1.00 82.62 81 GLN A O 1
ATOM 675 N N . GLY A 1 82 ? -7.520 -6.474 9.384 1.00 70.88 82 GLY A N 1
ATOM 676 C CA . GLY A 1 82 ? -8.378 -5.287 9.243 1.00 70.88 82 GLY A CA 1
ATOM 677 C C . GLY A 1 82 ? -8.141 -4.434 7.990 1.00 70.88 82 GLY A C 1
ATOM 678 O O . GLY A 1 82 ? -8.428 -3.244 7.997 1.00 70.88 82 GLY A O 1
ATOM 679 N N . VAL A 1 83 ? -7.604 -5.018 6.915 1.00 71.06 83 VAL A N 1
ATOM 680 C CA . VAL A 1 83 ? -7.107 -4.273 5.739 1.00 71.06 83 VAL A CA 1
ATOM 681 C C . VAL A 1 83 ? -8.154 -4.094 4.629 1.00 71.06 83 VAL A C 1
ATOM 683 O O . VAL A 1 83 ? -7.921 -3.371 3.658 1.00 71.06 83 VAL A O 1
ATOM 686 N N . THR A 1 84 ? -9.328 -4.729 4.708 1.00 75.94 84 THR A N 1
ATOM 687 C CA . THR A 1 84 ? -10.274 -4.644 3.588 1.00 75.94 84 THR A CA 1
ATOM 688 C C . THR A 1 84 ? -11.064 -3.332 3.595 1.00 75.94 84 THR A C 1
ATOM 690 O O . THR A 1 84 ? -11.617 -2.898 4.605 1.00 75.94 84 THR A O 1
ATOM 693 N N . MET A 1 85 ? -11.195 -2.718 2.415 1.00 69.19 85 MET A N 1
ATOM 694 C CA . MET A 1 85 ? -11.972 -1.482 2.229 1.00 69.19 85 MET A CA 1
ATOM 695 C C . MET A 1 85 ? -13.452 -1.632 2.629 1.00 69.19 85 MET A C 1
ATOM 697 O O . MET A 1 85 ? -14.095 -0.648 2.993 1.00 69.19 85 MET A O 1
ATOM 701 N N . ASP A 1 86 ? -14.010 -2.844 2.545 1.00 77.19 86 ASP A N 1
ATOM 702 C CA . ASP A 1 86 ? -15.390 -3.125 2.958 1.00 77.19 86 ASP A CA 1
ATOM 703 C C . ASP A 1 86 ? -15.539 -3.122 4.486 1.00 77.19 86 ASP A C 1
ATOM 705 O O . ASP A 1 86 ? -16.472 -2.509 5.006 1.00 77.19 86 ASP A O 1
ATOM 709 N N . GLU A 1 87 ? -14.601 -3.742 5.207 1.00 76.88 87 GLU A N 1
ATOM 710 C CA . GLU A 1 87 ? -14.557 -3.704 6.673 1.00 76.88 87 GLU A CA 1
ATOM 711 C C . GLU A 1 87 ? -14.392 -2.269 7.177 1.00 76.88 87 GLU A C 1
ATOM 713 O O . GLU A 1 87 ? -15.190 -1.830 8.004 1.00 76.88 87 GLU A O 1
ATOM 718 N N . MET A 1 88 ? -13.466 -1.500 6.592 1.00 79.25 88 MET A N 1
ATOM 719 C CA . MET A 1 88 ? -13.283 -0.081 6.921 1.00 79.25 88 MET A CA 1
ATOM 720 C C . MET A 1 88 ? -14.555 0.747 6.691 1.00 79.25 88 MET A C 1
ATOM 722 O O . MET A 1 88 ? -14.938 1.564 7.524 1.00 79.25 88 MET A O 1
ATOM 726 N N . ASN A 1 89 ? -15.245 0.554 5.560 1.00 81.44 89 ASN A N 1
ATOM 727 C CA . ASN A 1 89 ? -16.474 1.293 5.258 1.00 81.44 89 ASN A CA 1
ATOM 728 C C . ASN A 1 89 ? -17.605 0.946 6.241 1.00 81.44 89 ASN A C 1
ATOM 730 O O . ASN A 1 89 ? -18.350 1.828 6.678 1.00 81.44 89 ASN A O 1
ATOM 734 N N . LYS A 1 90 ? -17.741 -0.337 6.598 1.00 83.19 90 LYS A N 1
ATOM 735 C CA . LYS A 1 90 ? -18.716 -0.794 7.597 1.00 83.19 90 LYS A CA 1
ATOM 736 C C . LYS A 1 90 ? -18.427 -0.195 8.970 1.00 83.19 90 LYS A C 1
ATOM 738 O O . LYS A 1 90 ? -19.359 0.315 9.590 1.00 83.19 90 LYS A O 1
ATOM 743 N N . ASP A 1 91 ? -17.170 -0.220 9.401 1.00 82.56 91 ASP A N 1
ATOM 744 C CA . ASP A 1 91 ? -16.747 0.324 10.690 1.00 82.56 91 ASP A CA 1
ATOM 745 C C . ASP A 1 91 ? -16.976 1.841 10.766 1.00 82.56 91 ASP A C 1
ATOM 747 O O . ASP A 1 91 ? -17.716 2.324 11.628 1.00 82.56 91 ASP A O 1
ATOM 751 N N . PHE A 1 92 ? -16.505 2.585 9.759 1.00 83.75 92 PHE A N 1
ATOM 752 C CA . PHE A 1 92 ? -16.685 4.035 9.682 1.00 83.75 92 PHE A CA 1
ATOM 753 C C . PHE A 1 92 ? -18.161 4.452 9.757 1.00 83.75 92 PHE A C 1
ATOM 755 O O . PHE A 1 92 ? -18.509 5.410 10.450 1.00 83.75 92 PHE A O 1
ATOM 762 N N . ARG A 1 93 ? -19.050 3.737 9.056 1.00 83.94 93 ARG A N 1
ATOM 763 C CA . ARG A 1 93 ? -20.500 3.998 9.078 1.00 83.94 93 ARG A CA 1
ATOM 764 C C . ARG A 1 93 ? -21.174 3.579 10.382 1.00 83.94 93 ARG A C 1
ATOM 766 O O . ARG A 1 93 ? -22.190 4.170 10.738 1.00 83.94 93 ARG A O 1
ATOM 773 N N . GLY A 1 94 ? -20.664 2.548 11.053 1.00 84.56 94 GLY A N 1
ATOM 774 C CA . GLY A 1 94 ? -21.176 2.088 12.342 1.00 84.56 94 GLY A CA 1
ATOM 775 C C . GLY A 1 94 ? -20.827 3.047 13.481 1.00 84.56 94 GLY A C 1
ATOM 776 O O . GLY A 1 94 ? -21.672 3.309 14.337 1.00 84.56 94 GLY A O 1
ATOM 777 N N . GLY A 1 95 ? -19.610 3.600 13.464 1.00 81.69 95 GLY A N 1
ATOM 778 C CA . GLY A 1 95 ? -19.110 4.526 14.485 1.00 81.69 95 GLY A CA 1
ATOM 779 C C . GLY A 1 95 ? -19.545 5.985 14.304 1.00 81.69 95 GLY A C 1
ATOM 780 O O . GLY A 1 95 ? -19.652 6.714 15.290 1.00 81.69 95 GLY A O 1
ATOM 781 N N . ASN A 1 96 ? -19.846 6.421 13.074 1.00 81.69 96 ASN A N 1
ATOM 782 C CA . ASN A 1 96 ? -20.154 7.822 12.772 1.00 81.69 96 ASN A CA 1
ATOM 783 C C . ASN A 1 96 ? -21.603 8.019 12.309 1.00 81.69 96 ASN A C 1
ATOM 785 O O . ASN A 1 96 ? -22.057 7.421 11.333 1.00 81.69 96 ASN A O 1
ATOM 789 N N . LYS A 1 97 ? -22.333 8.932 12.963 1.00 77.00 97 LYS A N 1
ATOM 790 C CA . LYS A 1 97 ? -23.663 9.353 12.499 1.00 77.00 97 LYS A CA 1
ATOM 791 C C . LYS A 1 97 ? -23.525 10.283 11.300 1.00 77.00 97 LYS A C 1
ATOM 793 O O . LYS A 1 97 ? -22.688 11.184 11.301 1.00 77.00 97 LYS A O 1
ATOM 798 N N . SER A 1 98 ? -24.368 10.097 10.286 1.00 74.75 98 SER A N 1
ATOM 799 C CA . SER A 1 98 ? -24.378 11.027 9.157 1.00 74.75 98 SER A CA 1
ATOM 800 C C . SER A 1 98 ? -24.860 12.419 9.603 1.00 74.75 98 SER A C 1
ATOM 802 O O . SER A 1 98 ? -25.720 12.506 10.482 1.00 74.75 98 SER A O 1
ATOM 804 N N . PRO A 1 99 ? -24.390 13.515 8.977 1.00 74.56 99 PRO A N 1
ATOM 805 C CA . PRO A 1 99 ? -24.847 14.871 9.301 1.00 74.56 99 PRO A CA 1
ATOM 806 C C . PRO A 1 99 ? -26.357 15.090 9.122 1.00 74.56 99 PRO A C 1
ATOM 808 O O . PRO A 1 99 ? -26.914 16.006 9.705 1.00 74.56 99 PRO A O 1
ATOM 811 N N . ALA A 1 100 ? -27.032 14.252 8.327 1.00 71.56 100 ALA A N 1
ATOM 812 C CA . ALA A 1 100 ? -28.485 14.290 8.150 1.00 71.56 100 ALA A CA 1
ATOM 813 C C . ALA A 1 100 ? -29.264 13.648 9.319 1.00 71.56 100 ALA A C 1
ATOM 815 O O . ALA A 1 100 ? -30.491 13.687 9.336 1.00 71.56 100 ALA A O 1
ATOM 816 N N . GLN A 1 101 ? -28.561 13.014 10.259 1.00 57.41 101 GLN A N 1
ATOM 817 C CA . GLN A 1 101 ? -29.111 12.301 11.416 1.00 57.41 101 GLN A CA 1
ATOM 818 C C . GLN A 1 101 ? -28.656 12.911 12.757 1.00 57.41 101 GLN A C 1
ATOM 820 O O . GLN A 1 101 ? -28.918 12.312 13.804 1.00 57.41 101 GLN A O 1
ATOM 825 N N . ALA A 1 102 ? -27.950 14.047 12.722 1.00 55.25 102 ALA A N 1
ATOM 826 C CA . ALA A 1 102 ? -27.514 14.825 13.885 1.00 55.25 102 ALA A CA 1
ATOM 827 C C . ALA A 1 102 ? -28.482 15.986 14.142 1.00 55.25 102 ALA A C 1
ATOM 829 O O . ALA A 1 102 ? -28.767 16.236 15.333 1.00 55.25 102 ALA A O 1
#

Secondary structure (DSSP, 8-state):
--------------S--TT-TT--TT--HHHHHHHHHHHHHHHHHH-SS--------HHHHTSHHHHHHHHHHHHHHTTSTT--HHHHHHHHHHHS--GGG-

Foldseek 3Di:
DDDDPPPPPPPQDQLDDPPDPPRPSDDQLVVVLVVLVVVVVCCVVPPPDDDRDDDDRCNRCVDPNNVVS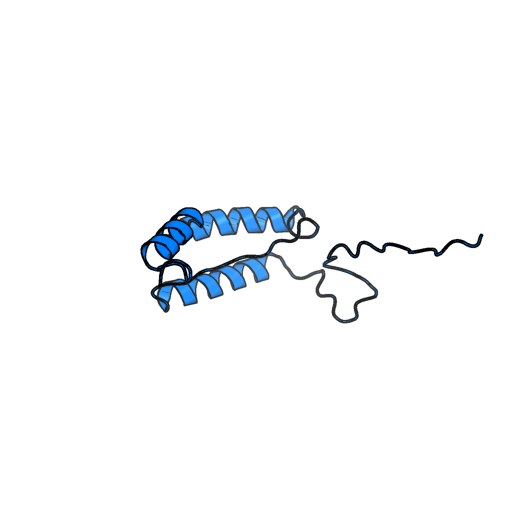VVVSVVVQVVDPPHDPVSNVVVCPVPDDDPVRD

pLDDT: mean 77.16, std 17.56, range [35.44, 97.0]

Solvent-accessible surface area (backbone atoms only — not comparable to full-atom values): 6757 Å² total; per-residue (Å²): 141,82,82,82,83,77,78,76,76,79,76,68,80,58,64,62,44,93,90,45,96,81,54,68,54,78,68,62,56,65,62,52,48,53,52,50,52,53,54,49,50,52,44,68,75,72,46,95,78,86,83,87,87,81,90,75,51,67,83,55,45,68,37,70,72,40,40,55,45,49,54,53,50,50,62,56,53,67,74,48,86,86,73,49,71,65,59,50,52,53,48,54,56,72,77,45,81,55,84,94,76,112

InterPro domains:
  IPR011330 Glycoside hydrolase/deacetylase, beta/alpha-barrel [SSF88713] (24-86)

Organism: NCBI:txid63383